Protein AF-A0A6A9QD33-F1 (afdb_monomer_lite)

Sequence (86 aa):
MALELENLERRYLDEKGFRIYERPANGYEIAFRYIPINSVKEIIVYKIENGKETQIAQFSSLDNPLDVAKSLEEYPQGLTQEFFNY

Radius of gyration: 13.16 Å; chains: 1; bounding box: 30×27×37 Å

Structure (mmCIF, N/CA/C/O backbone):
data_AF-A0A6A9QD33-F1
#
_entry.id   AF-A0A6A9QD33-F1
#
loop_
_atom_site.group_PDB
_atom_site.id
_atom_site.type_symbol
_atom_site.label_atom_id
_atom_site.label_alt_id
_atom_site.label_comp_id
_atom_site.label_asym_id
_atom_site.label_entity_id
_atom_site.label_seq_id
_atom_site.pdbx_PDB_ins_code
_atom_site.Cartn_x
_atom_site.Cartn_y
_atom_site.Cartn_z
_atom_site.occupancy
_atom_site.B_iso_or_equiv
_atom_site.auth_seq_id
_atom_site.auth_comp_id
_atom_site.auth_asym_id
_atom_site.auth_atom_id
_atom_site.pdbx_PDB_model_num
ATOM 1 N N . MET A 1 1 ? 1.013 19.647 -24.940 1.00 36.22 1 MET A N 1
ATOM 2 C CA . MET A 1 1 ? 1.525 18.264 -24.888 1.00 36.22 1 MET A CA 1
ATOM 3 C C . MET A 1 1 ? 0.984 17.641 -23.6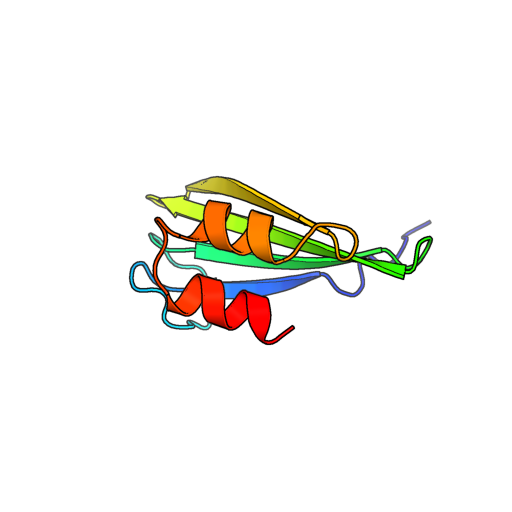19 1.00 36.22 1 MET A C 1
ATOM 5 O O . MET A 1 1 ? 1.498 17.933 -22.549 1.00 36.22 1 MET A O 1
ATOM 9 N N . ALA A 1 2 ? -0.119 16.905 -23.720 1.00 42.78 2 ALA A N 1
ATOM 10 C CA . ALA A 1 2 ? -0.614 16.102 -22.613 1.00 42.78 2 ALA A CA 1
ATOM 11 C C . ALA A 1 2 ? 0.199 14.805 -22.640 1.00 42.78 2 ALA A C 1
ATOM 13 O O . ALA A 1 2 ? -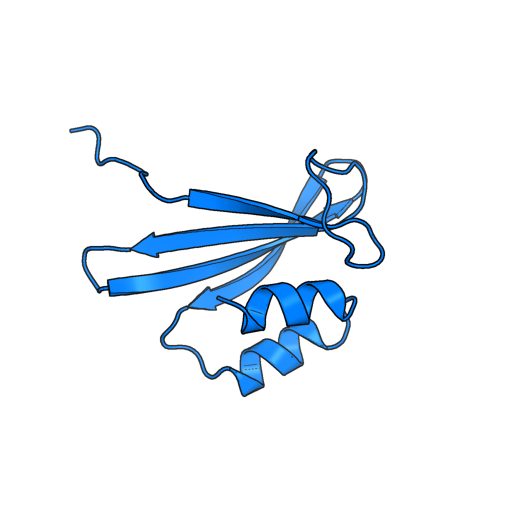0.066 13.948 -23.474 1.00 42.78 2 ALA A O 1
ATOM 14 N N . LEU A 1 3 ? 1.265 14.722 -21.834 1.00 43.62 3 LEU A N 1
ATOM 15 C CA . LEU A 1 3 ? 1.869 13.424 -21.557 1.00 43.62 3 LEU A CA 1
ATOM 16 C C . LEU A 1 3 ? 0.880 12.685 -20.669 1.00 43.62 3 LEU A C 1
ATOM 18 O O . LEU A 1 3 ? 0.670 13.044 -19.511 1.00 43.62 3 LEU A O 1
ATOM 22 N N . GLU A 1 4 ? 0.245 11.707 -21.281 1.00 44.44 4 GLU A N 1
ATOM 23 C CA . GLU A 1 4 ? -0.557 10.676 -20.668 1.00 44.44 4 GLU A CA 1
ATOM 24 C C . GLU A 1 4 ? 0.088 10.174 -19.363 1.00 44.44 4 GLU A C 1
ATOM 26 O O . GLU A 1 4 ? 1.093 9.465 -19.339 1.00 44.44 4 GLU A O 1
ATOM 31 N N . LEU A 1 5 ? -0.513 10.592 -18.245 1.00 48.25 5 LEU A N 1
ATOM 32 C CA . LEU A 1 5 ? -0.335 10.089 -16.877 1.00 48.25 5 LEU A CA 1
ATOM 33 C C . LEU A 1 5 ? -0.885 8.647 -16.750 1.00 48.25 5 LEU A C 1
ATOM 35 O O . LEU A 1 5 ? -1.562 8.311 -15.784 1.00 48.25 5 LEU A O 1
ATOM 39 N N . GLU A 1 6 ? -0.676 7.806 -17.761 1.00 47.75 6 GLU A N 1
ATOM 40 C CA . GLU A 1 6 ? -1.642 6.762 -18.127 1.00 47.75 6 GLU A CA 1
ATOM 41 C C . GLU A 1 6 ? -1.642 5.488 -17.285 1.00 47.75 6 GLU A C 1
ATOM 43 O O . GLU A 1 6 ? -2.469 4.626 -17.532 1.00 47.75 6 GLU A O 1
ATOM 48 N N . ASN A 1 7 ? -0.802 5.346 -16.261 1.00 56.81 7 ASN A N 1
ATOM 49 C CA . ASN A 1 7 ? -0.890 4.192 -15.359 1.00 56.81 7 ASN A CA 1
ATOM 50 C C . ASN A 1 7 ? -0.547 4.594 -13.926 1.00 56.81 7 ASN A C 1
ATOM 52 O O . ASN A 1 7 ? 0.459 4.160 -13.363 1.00 56.81 7 ASN A O 1
ATOM 56 N N . LEU A 1 8 ? -1.364 5.485 -13.361 1.00 69.06 8 LEU A N 1
ATOM 57 C CA . LEU A 1 8 ? -1.409 5.696 -11.919 1.00 69.06 8 LEU A CA 1
ATOM 58 C C . LEU A 1 8 ? -2.482 4.769 -11.329 1.00 69.06 8 LEU A C 1
ATOM 60 O O . LEU A 1 8 ? -3.640 5.164 -11.190 1.00 69.06 8 LEU A O 1
ATOM 64 N N . GLU A 1 9 ? -2.113 3.528 -11.016 1.00 81.75 9 GLU A N 1
ATOM 65 C CA . GLU A 1 9 ? -3.006 2.619 -10.292 1.00 81.75 9 GLU A CA 1
ATOM 66 C C . GLU A 1 9 ? -3.015 3.002 -8.812 1.00 81.75 9 GLU A C 1
ATOM 68 O O . GLU A 1 9 ? -1.965 3.185 -8.200 1.00 81.75 9 GLU A O 1
ATOM 73 N N . ARG A 1 10 ? -4.202 3.116 -8.217 1.00 84.69 10 ARG A N 1
ATOM 74 C CA . ARG A 1 10 ? -4.359 3.400 -6.787 1.00 84.69 10 ARG A CA 1
ATOM 75 C C . ARG A 1 10 ? -5.100 2.259 -6.122 1.00 84.69 10 ARG A C 1
ATOM 77 O O . ARG A 1 10 ? -6.100 1.770 -6.649 1.00 84.69 10 ARG A O 1
ATOM 84 N N . ARG A 1 11 ? -4.619 1.838 -4.959 1.00 87.94 11 ARG A N 1
ATOM 85 C CA . ARG A 1 11 ? -5.274 0.838 -4.117 1.00 87.94 11 ARG A CA 1
ATOM 86 C C . ARG A 1 11 ? -5.502 1.414 -2.737 1.00 87.94 11 ARG A C 1
ATOM 88 O O . ARG A 1 11 ? -4.626 2.074 -2.189 1.00 87.94 11 ARG A O 1
ATOM 95 N N . TYR A 1 12 ? -6.672 1.133 -2.187 1.00 89.00 12 TYR A N 1
ATOM 96 C CA . TYR A 1 12 ? -7.067 1.592 -0.869 1.00 89.00 12 TYR A CA 1
ATOM 97 C C . TYR A 1 12 ? -7.098 0.419 0.098 1.00 89.00 12 TYR A C 1
ATOM 99 O O . TYR A 1 12 ? -7.544 -0.678 -0.249 1.00 89.00 12 TYR A O 1
ATOM 107 N N . LEU A 1 13 ? -6.625 0.664 1.310 1.00 88.44 13 LEU A N 1
ATOM 108 C CA . LEU A 1 13 ? -6.619 -0.287 2.408 1.00 88.44 13 LEU A CA 1
ATOM 109 C C . LEU A 1 13 ? -7.277 0.362 3.624 1.00 88.44 13 LEU A C 1
ATOM 111 O O . LEU A 1 13 ? -7.082 1.551 3.874 1.00 88.44 13 LEU A O 1
ATOM 115 N N . ASP A 1 14 ? -8.040 -0.410 4.389 1.00 86.62 14 ASP A N 1
ATOM 116 C CA . ASP A 1 14 ? -8.530 0.031 5.694 1.00 86.62 14 ASP A CA 1
ATOM 117 C C . ASP A 1 14 ? -7.383 0.132 6.727 1.00 86.62 14 ASP A C 1
ATOM 119 O O . ASP A 1 14 ? -6.232 -0.218 6.455 1.00 86.62 14 ASP A O 1
ATOM 123 N N . GLU A 1 15 ? -7.684 0.592 7.945 1.00 84.94 15 GLU A N 1
ATOM 124 C CA . GLU A 1 15 ? -6.704 0.695 9.046 1.00 84.94 15 GLU A CA 1
ATOM 125 C C . GLU A 1 15 ? -6.042 -0.643 9.417 1.00 84.94 15 GLU A C 1
ATOM 127 O O . GLU A 1 15 ? -4.987 -0.664 10.049 1.00 84.94 15 GLU A O 1
ATOM 132 N N . LYS A 1 16 ? -6.655 -1.769 9.041 1.00 82.19 16 LYS A N 1
ATOM 133 C CA . LYS A 1 16 ? -6.166 -3.120 9.325 1.00 82.19 16 LYS A CA 1
ATOM 134 C C . LYS A 1 16 ? -5.383 -3.719 8.152 1.00 82.19 16 LYS A C 1
ATOM 136 O O . LYS A 1 16 ? -4.839 -4.813 8.297 1.00 82.19 16 LYS A O 1
ATOM 141 N N . GLY A 1 17 ? -5.287 -3.019 7.020 1.00 81.06 17 GLY A N 1
ATOM 142 C CA . GLY A 1 17 ? -4.593 -3.476 5.818 1.00 81.06 17 GLY A CA 1
ATOM 143 C C . GLY A 1 17 ? -5.439 -4.348 4.886 1.00 81.06 17 GLY A C 1
ATOM 144 O O . GLY A 1 17 ? -4.871 -5.037 4.044 1.00 81.06 17 GLY A O 1
ATOM 145 N N . PHE A 1 18 ? -6.769 -4.356 5.007 1.00 82.06 18 PHE A N 1
ATOM 146 C CA . PHE A 1 18 ? -7.650 -5.040 4.056 1.00 82.06 18 PHE A CA 1
ATOM 147 C C . PHE A 1 18 ? -8.002 -4.135 2.886 1.00 82.06 18 PHE A C 1
ATOM 149 O O . PHE A 1 18 ? -8.320 -2.961 3.066 1.00 82.06 18 PHE A O 1
ATOM 156 N N . ARG A 1 19 ? -7.986 -4.699 1.675 1.00 84.88 19 ARG A N 1
ATOM 157 C CA . ARG A 1 19 ? -8.297 -3.959 0.452 1.00 84.88 19 ARG A CA 1
ATOM 158 C C . ARG A 1 19 ? -9.754 -3.514 0.440 1.00 84.88 19 ARG A C 1
ATOM 160 O O . ARG A 1 19 ? -10.664 -4.320 0.617 1.00 84.88 19 ARG A O 1
ATOM 167 N N . ILE A 1 20 ? -9.951 -2.235 0.158 1.00 86.25 20 ILE A N 1
ATOM 168 C CA . ILE A 1 20 ? -11.256 -1.603 -0.007 1.00 86.25 20 ILE A CA 1
ATOM 169 C C . ILE A 1 20 ? -11.320 -0.908 -1.367 1.00 86.25 20 ILE A C 1
ATOM 171 O O . ILE A 1 20 ? -10.301 -0.592 -1.984 1.00 86.25 20 ILE A O 1
ATOM 175 N N . TYR A 1 21 ? -12.537 -0.721 -1.866 1.00 83.06 21 TYR A N 1
ATOM 176 C CA . TYR A 1 21 ? -12.769 -0.138 -3.189 1.00 83.06 21 TYR A CA 1
ATOM 177 C C . TYR A 1 21 ? -12.816 1.390 -3.161 1.00 83.06 21 TYR A C 1
ATOM 179 O O . TYR A 1 21 ? -12.511 2.033 -4.161 1.00 83.06 21 TYR A O 1
ATOM 187 N N . GLU A 1 22 ? -13.188 1.963 -2.018 1.00 84.69 22 GLU A N 1
ATOM 188 C CA . GLU A 1 22 ? -13.376 3.398 -1.840 1.00 84.69 22 GLU A CA 1
ATOM 189 C C . GLU A 1 22 ? -12.299 3.983 -0.929 1.00 84.69 22 GLU A C 1
ATOM 191 O O . GLU A 1 22 ? -11.741 3.293 -0.073 1.00 84.69 22 GLU A O 1
ATOM 196 N N . ARG A 1 23 ? -12.022 5.278 -1.103 1.00 85.62 23 ARG A N 1
ATOM 197 C CA . ARG A 1 23 ? -11.053 6.000 -0.278 1.00 85.62 23 ARG A CA 1
ATOM 198 C C . ARG A 1 23 ? -11.531 6.031 1.181 1.00 85.62 23 ARG A C 1
ATOM 200 O O . ARG A 1 23 ? -12.593 6.598 1.449 1.00 85.62 23 ARG A O 1
ATOM 207 N N . PRO A 1 24 ? -10.761 5.482 2.134 1.00 84.31 24 PRO A N 1
ATOM 208 C CA . PRO A 1 24 ? -11.166 5.462 3.528 1.00 84.31 24 PRO A CA 1
ATOM 209 C C . PRO A 1 24 ? -11.000 6.838 4.175 1.00 84.31 24 PRO A C 1
ATOM 211 O O . PRO A 1 24 ? -10.160 7.639 3.768 1.00 84.31 24 PRO A O 1
ATOM 214 N N . ALA A 1 25 ? -11.758 7.089 5.244 1.00 85.88 25 ALA A N 1
ATOM 215 C CA . ALA A 1 25 ? -11.505 8.227 6.130 1.00 85.88 25 ALA A CA 1
ATOM 216 C C . ALA A 1 25 ? -10.234 8.022 6.974 1.00 85.88 25 ALA A C 1
ATOM 218 O O . ALA A 1 25 ? -9.517 8.990 7.225 1.00 85.88 25 ALA A O 1
ATOM 219 N N . ASN A 1 26 ? -9.960 6.769 7.362 1.00 89.44 26 ASN A N 1
ATOM 220 C CA . ASN A 1 26 ? -8.739 6.326 8.028 1.00 89.44 26 ASN A CA 1
ATOM 221 C C . ASN A 1 26 ? -8.254 5.015 7.400 1.00 89.44 26 ASN A C 1
ATOM 223 O O . ASN A 1 26 ? -9.039 4.076 7.259 1.00 89.44 26 ASN A O 1
ATOM 227 N N . GLY A 1 27 ? -6.985 4.940 7.019 1.00 89.25 27 GLY A N 1
ATOM 228 C CA . GLY A 1 27 ? -6.424 3.762 6.364 1.00 89.25 27 GLY A CA 1
ATOM 229 C C . GLY A 1 27 ? -5.184 4.106 5.558 1.00 89.25 27 GLY A C 1
ATOM 230 O O . GLY A 1 27 ? -4.398 4.966 5.957 1.00 89.25 27 GLY A O 1
ATOM 231 N N . TYR A 1 28 ? -5.020 3.455 4.411 1.00 89.38 28 TYR A N 1
ATOM 232 C CA . TYR A 1 28 ? -3.855 3.640 3.556 1.00 89.38 28 TYR A CA 1
ATOM 233 C C . TYR A 1 28 ? -4.238 3.715 2.079 1.00 89.38 28 TYR A C 1
ATOM 235 O O . TYR A 1 28 ? -5.197 3.089 1.628 1.00 89.38 28 TYR A O 1
ATOM 243 N N . GLU A 1 29 ? -3.459 4.471 1.319 1.00 89.00 29 GLU A N 1
ATOM 244 C CA . GLU A 1 29 ? -3.495 4.510 -0.138 1.00 89.00 29 GLU A CA 1
ATOM 245 C C . GLU A 1 29 ? -2.121 4.106 -0.671 1.00 89.00 29 GLU A C 1
ATOM 247 O O . GLU A 1 29 ? -1.095 4.626 -0.239 1.00 89.00 29 GLU A O 1
ATOM 252 N N . ILE A 1 30 ? -2.104 3.171 -1.615 1.00 86.62 30 ILE A N 1
ATOM 253 C CA . ILE A 1 30 ? -0.908 2.764 -2.344 1.00 86.62 30 ILE A CA 1
ATOM 254 C C . ILE A 1 30 ? -1.072 3.232 -3.785 1.00 86.62 30 ILE A C 1
ATOM 256 O O . ILE A 1 30 ? -1.983 2.785 -4.484 1.00 86.62 30 ILE A O 1
ATOM 260 N N . ALA A 1 31 ? -0.194 4.126 -4.224 1.00 85.62 31 ALA A N 1
ATOM 261 C CA . ALA A 1 31 ? -0.139 4.619 -5.589 1.00 85.62 31 ALA A CA 1
ATOM 262 C C . ALA A 1 31 ? 1.020 3.955 -6.335 1.00 85.62 31 ALA A C 1
ATOM 264 O O . ALA A 1 31 ? 2.179 4.089 -5.951 1.00 85.62 31 ALA A O 1
ATOM 265 N N . PHE A 1 32 ? 0.702 3.270 -7.424 1.00 81.31 32 PHE A N 1
ATOM 266 C CA . PHE A 1 32 ? 1.653 2.660 -8.338 1.00 81.31 32 PHE A CA 1
ATOM 267 C C . PHE A 1 32 ? 1.792 3.570 -9.546 1.00 81.31 32 PHE A C 1
ATOM 269 O O . PHE A 1 32 ? 0.804 3.911 -10.196 1.00 81.31 32 PHE A O 1
ATOM 276 N N . ARG A 1 33 ? 3.019 3.971 -9.852 1.00 81.62 33 ARG A N 1
ATOM 277 C CA . ARG A 1 33 ? 3.332 4.840 -10.976 1.00 81.62 33 ARG A CA 1
ATOM 278 C C . ARG A 1 33 ? 4.375 4.176 -11.849 1.00 81.62 33 ARG A C 1
ATOM 280 O O . ARG A 1 33 ? 5.460 3.838 -11.393 1.00 81.62 33 ARG A O 1
ATOM 287 N N . TYR A 1 34 ? 4.077 4.048 -13.132 1.00 76.94 34 TYR A N 1
ATOM 288 C CA . TYR A 1 34 ? 5.069 3.623 -14.110 1.00 76.94 34 TYR A CA 1
ATOM 289 C C . TYR A 1 34 ? 5.713 4.840 -14.782 1.00 76.94 34 TYR A C 1
ATOM 291 O O . TYR A 1 34 ? 5.014 5.677 -15.354 1.00 76.94 34 TYR A O 1
ATOM 299 N N . ILE A 1 35 ? 7.043 4.947 -14.719 1.00 75.00 35 ILE A N 1
ATOM 300 C CA . ILE A 1 35 ? 7.827 5.954 -15.441 1.00 75.00 35 ILE A CA 1
ATOM 301 C C . ILE A 1 35 ? 8.409 5.293 -16.701 1.00 75.00 35 ILE A C 1
ATOM 303 O O . ILE A 1 35 ? 9.458 4.643 -16.626 1.00 75.00 35 ILE A O 1
ATOM 307 N N . PRO A 1 36 ? 7.783 5.484 -17.878 1.00 64.50 36 PRO A N 1
ATOM 308 C CA . PRO A 1 36 ? 8.176 4.788 -19.102 1.00 64.50 36 PRO A CA 1
ATOM 309 C C . PRO A 1 36 ? 9.579 5.164 -19.590 1.00 64.50 36 PRO A C 1
ATOM 311 O O . PRO A 1 36 ? 10.273 4.320 -20.144 1.00 64.50 36 PRO A O 1
ATOM 314 N N . ILE A 1 37 ? 10.029 6.399 -19.337 1.00 69.06 37 ILE A N 1
ATOM 315 C CA . ILE A 1 37 ? 11.316 6.926 -19.829 1.00 69.06 37 ILE A CA 1
ATOM 316 C C . ILE A 1 37 ? 12.507 6.105 -19.310 1.00 69.06 37 ILE A C 1
ATOM 318 O O . ILE A 1 37 ? 13.460 5.884 -20.049 1.00 69.06 37 ILE A O 1
ATOM 322 N N . ASN A 1 38 ? 12.422 5.604 -18.074 1.00 66.00 38 ASN A N 1
ATOM 323 C CA . ASN A 1 38 ? 13.486 4.820 -17.439 1.00 66.00 38 ASN A CA 1
ATOM 324 C C . ASN A 1 38 ? 13.051 3.379 -17.117 1.00 66.00 38 ASN A C 1
ATOM 326 O O . ASN A 1 38 ? 13.800 2.655 -16.469 1.00 66.00 38 ASN A O 1
ATOM 330 N N . SER A 1 39 ? 11.847 2.963 -17.539 1.00 69.31 39 SER A N 1
ATOM 331 C CA . SER A 1 39 ? 11.223 1.685 -17.144 1.00 69.31 39 SER A CA 1
ATOM 332 C C . SER A 1 39 ? 11.208 1.457 -15.622 1.00 69.31 39 SER A C 1
ATOM 334 O O . SER A 1 39 ? 11.356 0.333 -15.148 1.00 69.31 39 SER A O 1
ATOM 336 N N . VAL A 1 40 ? 11.050 2.534 -14.846 1.00 75.25 40 VAL A N 1
ATOM 337 C CA . VAL A 1 40 ? 11.027 2.489 -13.377 1.00 75.25 40 VAL A CA 1
ATOM 338 C C . VAL A 1 40 ? 9.581 2.393 -12.911 1.00 75.25 40 VAL A C 1
ATOM 340 O O . VAL A 1 40 ? 8.743 3.196 -13.324 1.00 75.25 40 VAL A O 1
ATOM 343 N N . LYS A 1 41 ? 9.284 1.431 -12.035 1.00 77.88 41 LYS A N 1
ATOM 344 C CA . LYS A 1 41 ? 8.030 1.421 -11.272 1.00 77.88 41 LYS A CA 1
ATOM 345 C C . LYS A 1 41 ? 8.271 2.147 -9.955 1.00 77.88 41 LYS A C 1
ATOM 347 O O . LYS A 1 41 ? 9.198 1.788 -9.243 1.00 77.88 41 LYS A O 1
ATOM 352 N N . GLU A 1 42 ? 7.455 3.134 -9.628 1.00 81.94 42 GLU A N 1
ATOM 353 C CA . GLU A 1 42 ? 7.4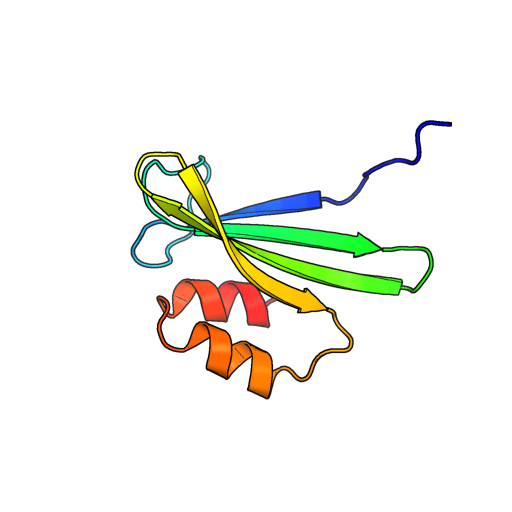08 3.755 -8.309 1.00 81.94 42 GLU A CA 1
ATOM 354 C C . GLU A 1 42 ? 6.155 3.293 -7.566 1.00 81.94 42 GLU A C 1
ATOM 356 O O . GLU A 1 42 ? 5.076 3.178 -8.147 1.00 81.94 42 GLU A O 1
ATOM 361 N N . ILE A 1 43 ? 6.298 3.052 -6.271 1.00 83.69 43 ILE A N 1
ATOM 362 C CA . ILE A 1 43 ? 5.215 2.745 -5.350 1.00 83.69 43 ILE A CA 1
ATOM 363 C C . ILE A 1 43 ? 5.285 3.774 -4.228 1.00 83.69 43 ILE A C 1
ATOM 365 O O . ILE A 1 43 ? 6.300 3.897 -3.545 1.00 83.69 43 ILE A O 1
ATOM 369 N N . ILE A 1 44 ? 4.207 4.524 -4.041 1.00 86.12 44 ILE A N 1
ATOM 370 C CA . ILE A 1 44 ? 4.093 5.546 -3.004 1.00 86.12 44 ILE A CA 1
ATOM 371 C C . ILE A 1 44 ? 2.998 5.118 -2.042 1.00 86.12 44 ILE A C 1
ATOM 373 O O . ILE A 1 44 ? 1.890 4.786 -2.461 1.00 86.12 44 ILE A O 1
ATOM 377 N N . VAL A 1 45 ? 3.309 5.129 -0.752 1.00 86.75 45 VAL A N 1
ATOM 378 C CA . VAL A 1 45 ? 2.374 4.770 0.308 1.00 86.75 45 VAL A CA 1
ATOM 379 C C . VAL A 1 45 ? 1.980 6.025 1.072 1.00 86.75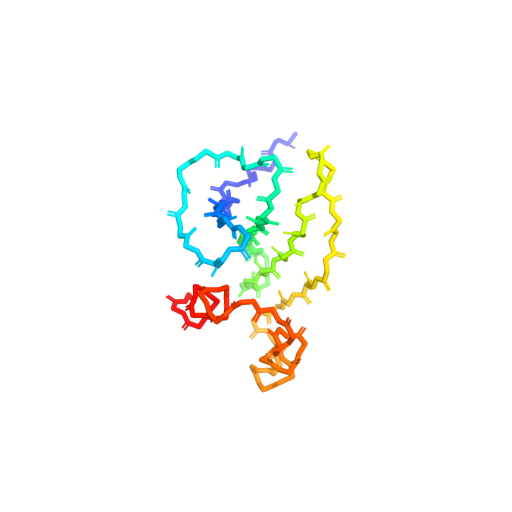 45 VAL A C 1
ATOM 381 O O . VAL A 1 45 ? 2.825 6.752 1.604 1.00 86.75 45 VAL A O 1
ATOM 384 N N . TYR A 1 46 ? 0.676 6.248 1.161 1.00 89.06 46 TYR A N 1
ATOM 385 C CA . TYR A 1 46 ? 0.055 7.318 1.917 1.00 89.06 46 TYR A CA 1
ATOM 386 C C . TYR A 1 46 ? -0.741 6.728 3.077 1.00 89.06 46 TYR A C 1
ATOM 388 O O . TYR A 1 46 ? -1.517 5.791 2.907 1.00 89.06 46 TYR A O 1
ATOM 396 N N . LYS A 1 47 ? -0.580 7.303 4.264 1.00 89.56 47 LYS A N 1
ATOM 397 C CA . LYS A 1 47 ? -1.460 7.080 5.406 1.00 89.56 47 LYS A CA 1
ATOM 398 C C . LYS A 1 47 ? -2.577 8.114 5.357 1.00 89.56 47 LYS A C 1
ATOM 400 O O . LYS A 1 47 ? -2.301 9.307 5.241 1.00 89.56 47 LYS A O 1
ATOM 405 N N . ILE A 1 48 ? -3.822 7.666 5.431 1.00 89.75 48 ILE A N 1
ATOM 406 C CA . ILE A 1 48 ? -4.992 8.539 5.479 1.00 89.75 48 ILE A CA 1
ATOM 407 C C . ILE A 1 48 ? -5.467 8.600 6.926 1.00 89.75 48 ILE A C 1
ATOM 409 O O . ILE A 1 48 ? -5.782 7.568 7.510 1.00 89.75 48 ILE A O 1
ATOM 413 N N . GLU A 1 49 ? -5.524 9.800 7.499 1.00 88.25 49 GLU A N 1
ATOM 414 C 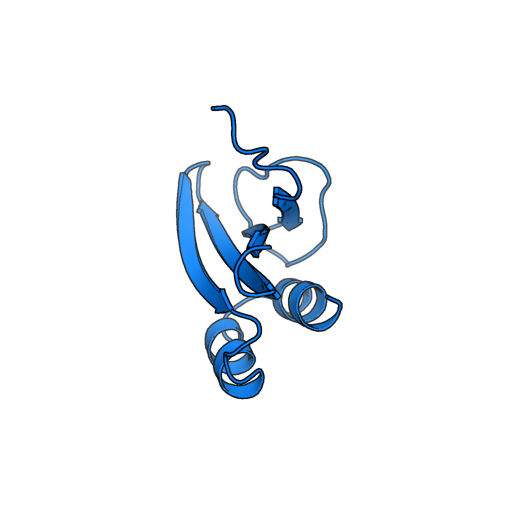CA . GLU A 1 49 ? -6.052 10.045 8.846 1.00 88.25 49 GLU A CA 1
ATOM 415 C C . GLU A 1 49 ? -6.995 11.249 8.816 1.00 88.25 49 GLU A C 1
ATOM 417 O O . GLU A 1 49 ? -6.614 12.348 8.404 1.00 88.25 49 GLU A O 1
ATOM 422 N N . ASN A 1 50 ? -8.247 11.055 9.237 1.00 87.81 50 ASN A N 1
ATOM 423 C CA . ASN A 1 50 ? -9.316 12.056 9.152 1.00 87.81 50 ASN A CA 1
ATOM 424 C C . ASN A 1 50 ? -9.441 12.674 7.743 1.00 87.81 50 ASN A C 1
ATOM 426 O O . ASN A 1 50 ? -9.619 13.884 7.586 1.00 87.81 50 ASN A O 1
ATOM 430 N N . GLY A 1 51 ? -9.288 11.843 6.709 1.00 81.00 51 GLY 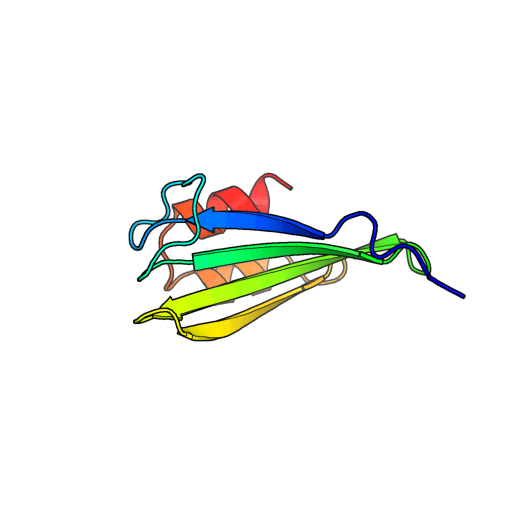A N 1
ATOM 431 C CA . GLY A 1 51 ? -9.343 12.242 5.301 1.00 81.00 51 GLY A CA 1
ATOM 432 C C . GLY A 1 51 ? -8.097 12.961 4.768 1.00 81.00 51 GLY A C 1
ATOM 433 O O . GLY A 1 51 ? -8.044 13.239 3.567 1.00 81.00 51 GLY A O 1
ATOM 434 N N . LYS A 1 52 ? -7.086 13.236 5.605 1.00 86.62 52 LYS A N 1
ATOM 435 C CA . LYS A 1 52 ? -5.804 13.816 5.179 1.00 86.62 52 LYS A CA 1
ATOM 436 C C . LYS A 1 52 ? -4.811 12.723 4.806 1.00 86.62 52 LYS A C 1
ATOM 438 O O . LYS A 1 52 ? -4.548 11.836 5.610 1.00 86.62 52 LYS A O 1
ATOM 443 N N . GLU A 1 53 ? -4.233 12.825 3.615 1.00 88.25 53 GLU A N 1
ATOM 444 C CA . GLU A 1 53 ? -3.166 11.939 3.143 1.00 88.25 53 GLU A CA 1
ATOM 445 C C . GLU A 1 53 ? -1.802 12.451 3.609 1.00 88.25 53 GLU A C 1
ATOM 447 O O . GLU A 1 53 ? -1.443 13.604 3.369 1.00 88.25 53 GLU A O 1
ATOM 452 N N . THR A 1 54 ? -1.025 11.580 4.240 1.00 89.56 54 THR A N 1
ATOM 453 C CA . THR A 1 54 ? 0.375 11.820 4.592 1.00 89.56 54 THR A CA 1
ATOM 454 C C . THR A 1 54 ? 1.222 10.765 3.908 1.00 89.56 54 THR A C 1
ATOM 456 O O . THR A 1 54 ? 1.016 9.576 4.130 1.00 89.56 54 THR A O 1
ATOM 459 N N . GLN A 1 55 ? 2.173 11.174 3.071 1.00 88.06 55 GLN A N 1
ATOM 460 C CA . GLN A 1 55 ? 3.121 10.234 2.482 1.00 88.06 55 GLN A CA 1
ATOM 461 C C . GLN A 1 55 ? 4.002 9.659 3.592 1.00 88.06 55 GLN A C 1
ATOM 463 O O . GLN A 1 55 ? 4.680 10.407 4.293 1.00 88.06 55 GLN A O 1
ATOM 468 N N . ILE A 1 56 ? 3.978 8.339 3.744 1.00 86.31 56 ILE A N 1
ATOM 469 C CA . ILE A 1 56 ? 4.782 7.631 4.746 1.00 86.31 56 ILE A CA 1
ATOM 470 C C . ILE A 1 56 ? 5.971 6.916 4.121 1.00 86.31 56 ILE A C 1
ATOM 472 O O . ILE A 1 56 ? 6.986 6.732 4.785 1.00 86.31 56 ILE A O 1
ATOM 476 N N . ALA A 1 57 ? 5.867 6.541 2.845 1.00 82.75 57 ALA A N 1
ATOM 477 C CA . ALA A 1 57 ? 6.941 5.859 2.152 1.00 82.75 57 ALA A CA 1
ATOM 478 C C . ALA A 1 57 ? 6.860 6.059 0.635 1.00 82.75 57 ALA A C 1
ATOM 480 O O . ALA A 1 57 ? 5.780 6.248 0.076 1.00 82.75 57 ALA A O 1
ATOM 481 N N . GLN A 1 58 ? 8.009 6.019 -0.030 1.00 83.75 58 GLN A N 1
ATOM 482 C CA . GLN A 1 58 ? 8.128 6.027 -1.484 1.00 83.75 58 GLN A CA 1
ATOM 483 C C . GLN A 1 58 ? 9.279 5.114 -1.868 1.00 83.75 58 GLN A C 1
ATOM 485 O O . GLN A 1 58 ? 10.363 5.209 -1.297 1.00 83.75 58 GLN A O 1
ATOM 490 N N . PHE A 1 59 ? 9.023 4.253 -2.841 1.00 80.12 59 PHE A N 1
ATOM 491 C CA . PHE A 1 59 ? 9.960 3.251 -3.311 1.00 80.12 59 PHE A CA 1
ATOM 492 C C . PHE A 1 59 ? 9.928 3.183 -4.822 1.00 80.12 59 PHE A C 1
ATOM 494 O O . PHE A 1 59 ? 8.899 3.423 -5.449 1.00 80.12 59 PHE A O 1
ATOM 501 N N . SER A 1 60 ? 11.049 2.797 -5.398 1.00 80.81 60 SER A N 1
ATOM 502 C CA . SER A 1 60 ? 11.223 2.565 -6.820 1.00 80.81 60 SER A CA 1
ATOM 503 C C . SER A 1 60 ? 11.629 1.112 -7.046 1.00 80.81 60 SER A C 1
ATOM 505 O O . SER A 1 60 ? 12.198 0.466 -6.174 1.00 80.81 60 SER A O 1
ATOM 507 N N . SER A 1 61 ? 11.446 0.594 -8.255 1.00 73.19 61 SER A N 1
ATOM 508 C CA . SER A 1 61 ? 11.901 -0.748 -8.651 1.00 73.19 61 SER A CA 1
ATOM 509 C C . SER A 1 61 ? 13.423 -0.934 -8.613 1.00 73.19 61 SER A C 1
ATOM 511 O O . SER A 1 61 ? 13.912 -2.031 -8.862 1.00 73.19 61 SER A O 1
ATOM 513 N N . LEU A 1 62 ? 14.174 0.142 -8.377 1.00 75.12 62 LEU A N 1
ATOM 514 C CA . LEU A 1 62 ? 15.625 0.137 -8.201 1.00 75.12 62 LEU A CA 1
ATOM 515 C C . LEU A 1 62 ? 16.029 0.038 -6.722 1.00 75.12 62 LEU A C 1
ATOM 517 O O . LEU A 1 62 ? 17.198 -0.214 -6.435 1.00 75.12 62 LEU A O 1
ATOM 521 N N . ASP A 1 63 ? 15.084 0.243 -5.802 1.00 75.38 63 ASP A N 1
ATOM 522 C CA . ASP A 1 63 ? 15.318 0.169 -4.366 1.00 75.38 63 ASP A CA 1
ATOM 523 C C . ASP A 1 63 ? 15.333 -1.285 -3.880 1.00 75.38 63 ASP A C 1
ATOM 525 O O . ASP A 1 63 ? 14.705 -2.182 -4.449 1.00 75.38 63 ASP A O 1
ATOM 529 N N . ASN A 1 64 ? 16.079 -1.533 -2.805 1.00 74.00 64 ASN A N 1
ATOM 530 C CA . ASN A 1 64 ? 16.232 -2.867 -2.243 1.00 74.00 64 ASN A CA 1
ATOM 531 C C . ASN A 1 64 ? 14.947 -3.299 -1.505 1.00 74.00 64 ASN A C 1
ATOM 533 O O . ASN A 1 64 ? 14.573 -2.648 -0.526 1.00 74.00 64 ASN A O 1
ATOM 537 N N . PRO A 1 65 ? 14.306 -4.423 -1.880 1.00 69.31 65 PRO A N 1
ATOM 538 C CA . PRO A 1 65 ? 13.046 -4.873 -1.278 1.00 69.31 65 PRO A CA 1
ATOM 539 C C . PRO A 1 65 ? 13.126 -5.119 0.238 1.00 69.31 65 PRO A C 1
ATOM 541 O O . PRO A 1 65 ? 12.117 -5.006 0.931 1.00 69.31 65 PRO A O 1
ATOM 544 N N . LEU A 1 66 ? 14.311 -5.432 0.774 1.00 70.94 66 LEU A N 1
ATOM 545 C CA . LEU A 1 66 ? 14.529 -5.594 2.217 1.00 70.94 66 LEU A CA 1
ATOM 546 C C . LEU A 1 66 ? 14.432 -4.271 2.980 1.00 70.94 66 LEU A C 1
ATOM 548 O O . LEU A 1 66 ? 13.884 -4.240 4.080 1.00 70.94 66 LEU A O 1
ATOM 552 N N . ASP A 1 67 ? 14.958 -3.192 2.404 1.00 73.19 67 ASP A N 1
ATOM 553 C CA . ASP A 1 67 ? 14.884 -1.864 3.012 1.00 73.19 67 ASP A CA 1
ATOM 554 C C . ASP A 1 67 ? 13.447 -1.335 2.954 1.00 73.19 67 ASP A C 1
ATOM 556 O O . ASP A 1 67 ? 12.957 -0.768 3.930 1.00 73.19 67 ASP A O 1
ATOM 560 N N . VAL A 1 68 ? 12.722 -1.652 1.875 1.00 70.12 68 VAL A N 1
ATOM 561 C CA . VAL A 1 68 ? 11.287 -1.365 1.765 1.00 70.12 68 VAL A CA 1
ATOM 562 C C . VAL A 1 68 ? 10.471 -2.094 2.831 1.00 70.12 68 VAL A C 1
ATOM 564 O O . VAL A 1 68 ? 9.676 -1.473 3.536 1.00 70.12 68 VAL A O 1
ATOM 567 N N . ALA A 1 69 ? 10.683 -3.404 2.988 1.00 69.38 69 ALA A N 1
ATOM 568 C CA . ALA A 1 69 ? 9.963 -4.200 3.978 1.00 69.38 69 ALA A CA 1
ATOM 569 C C . ALA A 1 69 ? 10.180 -3.682 5.406 1.00 69.38 69 ALA A C 1
ATOM 571 O O . ALA A 1 69 ? 9.221 -3.621 6.169 1.00 69.38 69 ALA A O 1
ATOM 572 N N . LYS A 1 70 ? 11.404 -3.248 5.740 1.00 76.31 70 LYS A N 1
ATOM 573 C CA . LYS A 1 70 ? 11.720 -2.635 7.039 1.00 76.31 70 LYS A CA 1
ATOM 574 C C . LYS A 1 70 ? 10.981 -1.322 7.264 1.00 76.31 70 LYS A C 1
ATOM 576 O O . LYS A 1 70 ? 10.444 -1.099 8.341 1.00 76.31 70 LYS A O 1
ATOM 581 N N . SER A 1 71 ? 10.925 -0.452 6.255 1.00 73.50 71 SER A N 1
ATOM 582 C CA . SER A 1 71 ? 10.176 0.809 6.346 1.00 73.50 71 SER A CA 1
ATOM 583 C C . SER A 1 71 ? 8.667 0.597 6.501 1.00 73.50 71 SER A C 1
ATOM 585 O O . SER A 1 71 ? 7.974 1.483 6.996 1.00 73.50 71 SER A O 1
ATOM 587 N N . LEU A 1 72 ? 8.161 -0.567 6.086 1.00 74.69 72 LEU A N 1
ATOM 588 C CA . LEU A 1 72 ? 6.755 -0.951 6.186 1.00 74.69 72 LEU A CA 1
ATOM 589 C C . LEU A 1 72 ? 6.463 -1.912 7.358 1.00 74.69 72 LEU A C 1
ATOM 591 O O . LEU A 1 72 ? 5.324 -2.337 7.524 1.00 74.69 72 LEU A O 1
ATOM 595 N N . GLU A 1 73 ? 7.459 -2.247 8.183 1.00 74.44 73 GLU A N 1
ATOM 596 C CA . GLU A 1 73 ? 7.349 -3.273 9.234 1.00 74.44 73 GLU A CA 1
ATOM 597 C C . GLU A 1 73 ? 6.426 -2.847 10.389 1.00 74.44 73 GLU A C 1
ATOM 599 O O . GLU A 1 73 ? 5.753 -3.677 10.997 1.00 74.44 73 GLU A O 1
ATOM 604 N N . GLU A 1 74 ? 6.336 -1.541 10.653 1.00 80.19 74 GLU A N 1
ATOM 605 C CA . GLU A 1 74 ? 5.445 -0.959 11.668 1.00 80.19 74 GLU A CA 1
ATOM 606 C C . GLU A 1 74 ? 3.984 -0.820 11.191 1.00 80.19 74 GLU A C 1
ATOM 608 O O . GLU A 1 74 ? 3.108 -0.414 11.957 1.00 80.19 74 GLU A O 1
ATOM 613 N N . TYR A 1 75 ? 3.707 -1.152 9.927 1.00 79.81 75 TYR A N 1
ATOM 614 C CA . TYR A 1 75 ? 2.401 -1.008 9.285 1.00 79.81 75 TYR A CA 1
ATOM 615 C C . TYR A 1 75 ? 1.692 -2.367 9.138 1.00 79.81 75 TYR A C 1
ATOM 617 O O . TYR A 1 75 ? 2.328 -3.422 9.200 1.00 79.81 75 TYR A O 1
ATOM 625 N N . PRO A 1 76 ? 0.355 -2.389 8.975 1.00 78.81 76 PRO A N 1
ATOM 626 C CA . PRO A 1 76 ? -0.391 -3.641 8.885 1.00 78.81 76 PRO A CA 1
ATOM 627 C C . PRO A 1 76 ? 0.107 -4.537 7.744 1.00 78.81 76 PRO A C 1
ATOM 629 O O . PRO A 1 76 ? 0.297 -4.081 6.618 1.00 78.81 76 PRO A O 1
ATOM 632 N N . GLN A 1 77 ? 0.241 -5.841 8.018 1.00 72.50 77 GLN A N 1
ATOM 633 C CA . GLN A 1 77 ? 0.823 -6.823 7.088 1.00 72.50 77 GLN A CA 1
ATOM 634 C C . GLN A 1 77 ? 0.166 -6.847 5.700 1.00 72.50 77 GLN A C 1
ATOM 636 O O . GLN A 1 77 ? 0.840 -7.145 4.715 1.00 72.50 77 GLN A O 1
ATOM 641 N N . GLY A 1 78 ? -1.129 -6.529 5.601 1.00 71.62 78 GLY A N 1
ATOM 642 C CA . GLY A 1 78 ? -1.832 -6.468 4.317 1.00 71.62 78 GLY A CA 1
ATOM 643 C C . GLY A 1 78 ? -1.285 -5.391 3.371 1.00 71.62 78 GLY A C 1
ATOM 644 O O . GLY A 1 78 ? -1.286 -5.583 2.158 1.00 71.62 78 GLY A O 1
ATOM 645 N N . LEU A 1 79 ? -0.713 -4.312 3.915 1.00 72.19 79 LEU A N 1
ATOM 646 C CA . LEU A 1 79 ? -0.040 -3.267 3.144 1.00 72.19 79 LEU A CA 1
ATOM 647 C C . LEU A 1 79 ? 1.269 -3.777 2.528 1.00 72.19 79 LEU A C 1
ATOM 649 O O . LEU A 1 79 ? 1.523 -3.586 1.340 1.00 72.19 79 LEU A O 1
ATOM 653 N N . THR A 1 80 ? 2.061 -4.501 3.317 1.00 70.44 80 THR A N 1
ATOM 654 C CA . THR A 1 80 ? 3.311 -5.125 2.866 1.00 70.44 80 THR A CA 1
ATOM 655 C C . THR A 1 80 ? 3.049 -6.248 1.855 1.00 70.44 80 THR A C 1
ATOM 657 O O . THR A 1 80 ? 3.805 -6.410 0.903 1.00 70.44 80 THR A O 1
ATOM 660 N N . GLN A 1 81 ? 1.954 -7.003 2.000 1.00 70.81 81 GLN A N 1
ATOM 661 C CA . GLN A 1 81 ? 1.570 -8.041 1.033 1.00 70.81 81 GLN A CA 1
ATOM 662 C C . GLN A 1 81 ? 1.138 -7.467 -0.321 1.00 70.81 81 GLN A C 1
ATOM 664 O O . GLN A 1 81 ? 1.547 -7.985 -1.359 1.00 70.81 81 GLN A O 1
ATOM 669 N N . GLU A 1 82 ? 0.342 -6.395 -0.332 1.00 67.31 82 GLU A N 1
ATOM 670 C CA . GLU A 1 82 ? -0.040 -5.715 -1.577 1.00 67.31 82 GLU A CA 1
ATOM 671 C C . GLU A 1 82 ? 1.171 -5.108 -2.296 1.00 67.31 82 GLU A C 1
ATOM 673 O O . GLU A 1 82 ? 1.171 -5.038 -3.524 1.00 67.31 82 GLU A O 1
ATOM 678 N N . PHE A 1 83 ? 2.213 -4.733 -1.548 1.00 65.56 83 PHE A N 1
ATOM 679 C CA . PHE A 1 83 ? 3.488 -4.283 -2.100 1.00 65.56 83 PHE A CA 1
ATOM 680 C C . PHE A 1 83 ? 4.262 -5.415 -2.799 1.00 65.56 83 PHE A C 1
ATOM 682 O O . PHE A 1 83 ? 4.671 -5.252 -3.942 1.00 65.56 83 PHE A O 1
ATOM 689 N N . PHE A 1 84 ? 4.448 -6.573 -2.150 1.00 64.44 84 PHE A N 1
ATOM 690 C CA . PHE A 1 84 ? 5.236 -7.684 -2.717 1.00 64.44 84 PHE A CA 1
ATOM 691 C C . PHE A 1 84 ? 4.556 -8.424 -3.878 1.00 64.44 84 PHE A C 1
ATOM 693 O O . PHE A 1 84 ? 5.220 -9.154 -4.612 1.00 64.44 84 PHE A O 1
ATOM 700 N N . ASN A 1 85 ? 3.244 -8.258 -4.047 1.00 61.97 85 ASN A N 1
ATOM 701 C CA . ASN A 1 85 ? 2.486 -8.874 -5.136 1.00 61.97 85 ASN A CA 1
ATOM 702 C C . ASN A 1 85 ? 2.553 -8.094 -6.473 1.00 61.97 85 ASN A C 1
ATOM 704 O O . ASN A 1 85 ? 1.837 -8.472 -7.404 1.00 61.97 85 ASN A O 1
ATOM 708 N N . TYR A 1 86 ? 3.357 -7.025 -6.594 1.00 54.88 86 TYR A N 1
ATOM 709 C CA . TYR A 1 86 ? 3.410 -6.131 -7.771 1.00 54.88 86 TYR A CA 1
ATOM 710 C C . TYR A 1 86 ? 4.835 -5.890 -8.311 1.00 54.88 86 TYR A C 1
ATOM 712 O O . TYR A 1 86 ? 4.993 -5.642 -9.543 1.00 54.88 86 TYR A O 1
#

Secondary structure (DSSP, 8-state):
-----TTEEEEEEETTS-EESS--SSEEEEEEEEEGGGTEEEEEEEEEETTEEEEEEEEETTS-HHHHHHHTTTS-HHHHHHHHT-

Foldseek 3Di:
DPPCQPDFDKWWAAQQLHTDDDHDLFGKIWTWGQDPVVRKIKIWIWTHHNNDTDTQDIDIPVDDLVVVCVSCVVGRVNNNVVVVVD

pLDDT: mean 76.61, std 12.16, range [36.22, 89.75]

Organism: Acidianus infernus (NCBI:txid12915)